Protein AF-A0A804IG14-F1 (afdb_monomer_lite)

Secondary structure (DSSP, 8-state):
-----TTS-THHHHHTTT-HHHHHHHHHHHHHHSPPPHHHHHHHHHHHTGGG-HHHHHHHHHHHHHHHHTT-PPPHHHHHHHHHHHTT-SSS--HHHHHHHHHHHHTTPPPPHHHHHHHHHHHHTS---TT-HHHHHHTT-

Foldseek 3Di:
DDDDDDPDDPLLVCLVVVNLVVSVVVLCVVCVVDPDALVSLLSNLLSLPVVPDPRSPVSNQVSVVVCVVVVNADDQVSLQVQLLSLLVRQPDPSPSNVVSVVRCVVVVHDHDPNSLVSNLVSVVVDPDDCPPPSNVVSVVD

pLDDT: mean 81.32, std 15.98, range [31.64, 96.38]

Organism: Musa acuminata subsp. malaccensis (NCBI:txid214687)

Structure (mmCIF, N/CA/C/O backbone):
data_AF-A0A804IG14-F1
#
_entry.id   AF-A0A804IG14-F1
#
loop_
_atom_site.group_PDB
_atom_site.id
_atom_site.type_symbol
_atom_site.label_atom_id
_atom_site.label_alt_id
_atom_site.label_comp_id
_atom_site.label_asym_id
_atom_site.label_entity_id
_atom_site.label_seq_id
_atom_site.pdbx_PDB_ins_code
_atom_site.Cartn_x
_atom_site.Cartn_y
_atom_site.Cartn_z
_atom_site.occupancy
_atom_site.B_iso_or_equiv
_atom_site.auth_seq_id
_atom_site.auth_comp_id
_atom_site.auth_asym_id
_atom_site.auth_atom_id
_atom_site.pdbx_PDB_model_num
ATOM 1 N N . MET A 1 1 ? 19.606 19.932 -11.837 1.00 31.64 1 MET A N 1
ATOM 2 C CA . MET A 1 1 ? 20.128 18.563 -12.031 1.00 31.64 1 MET A CA 1
ATOM 3 C C . MET A 1 1 ? 20.571 18.062 -10.661 1.00 31.64 1 MET A C 1
ATOM 5 O O . MET A 1 1 ? 21.675 18.363 -10.232 1.00 31.64 1 MET A O 1
ATOM 9 N N . GLY A 1 2 ? 19.639 17.492 -9.892 1.00 36.22 2 GLY A N 1
ATOM 10 C CA . GLY A 1 2 ? 19.890 17.049 -8.518 1.00 36.22 2 GLY A CA 1
ATOM 11 C C . GLY A 1 2 ? 20.603 15.703 -8.530 1.00 36.22 2 GLY A C 1
ATOM 12 O O . GLY A 1 2 ? 20.156 14.777 -9.196 1.00 36.22 2 GLY A O 1
ATOM 13 N N . ILE A 1 3 ? 21.744 15.629 -7.856 1.00 36.00 3 ILE A N 1
ATOM 14 C CA . ILE A 1 3 ? 22.611 14.453 -7.818 1.00 36.00 3 ILE A CA 1
ATOM 15 C C . ILE A 1 3 ? 21.996 13.442 -6.844 1.00 36.00 3 ILE A C 1
ATOM 17 O O . ILE A 1 3 ? 21.939 13.691 -5.641 1.00 36.00 3 ILE A O 1
ATOM 21 N N . CYS A 1 4 ? 21.532 12.310 -7.369 1.00 40.56 4 CYS A N 1
ATOM 22 C CA . CYS A 1 4 ? 21.096 11.162 -6.582 1.00 40.56 4 CYS A CA 1
ATOM 23 C C . CYS A 1 4 ? 22.315 10.445 -5.999 1.00 40.56 4 CYS A C 1
ATOM 25 O O . CYS A 1 4 ? 23.101 9.845 -6.731 1.00 40.56 4 CYS A O 1
ATOM 27 N N . PHE A 1 5 ? 22.503 10.557 -4.683 1.00 33.03 5 PHE A N 1
ATOM 28 C CA . PHE A 1 5 ? 23.612 9.921 -3.981 1.00 33.03 5 PHE A CA 1
ATOM 29 C C . PHE A 1 5 ? 23.415 8.405 -3.854 1.00 33.03 5 PHE A C 1
ATOM 31 O O . PHE A 1 5 ? 22.316 7.885 -3.680 1.00 33.03 5 PHE A O 1
ATOM 38 N N . SER A 1 6 ? 24.539 7.704 -3.953 1.00 38.41 6 SER A N 1
ATOM 39 C CA . SER A 1 6 ? 24.691 6.311 -4.363 1.00 38.41 6 SER A CA 1
ATOM 40 C C . SER A 1 6 ? 24.356 5.236 -3.318 1.00 38.41 6 SER A C 1
ATOM 42 O O . SER A 1 6 ? 24.977 4.178 -3.364 1.00 38.41 6 SER A O 1
ATOM 44 N N . ASN A 1 7 ? 23.440 5.465 -2.372 1.00 41.50 7 ASN A N 1
ATOM 45 C CA . ASN A 1 7 ? 23.142 4.476 -1.317 1.00 41.50 7 ASN A CA 1
ATOM 46 C C . ASN A 1 7 ? 21.649 4.243 -1.015 1.00 41.50 7 ASN A C 1
ATOM 48 O O . ASN A 1 7 ? 21.343 3.389 -0.187 1.00 41.50 7 ASN A O 1
ATOM 52 N N . ASP A 1 8 ? 20.724 4.924 -1.695 1.00 44.00 8 ASP A N 1
ATOM 53 C CA . ASP A 1 8 ? 19.298 4.582 -1.641 1.00 44.00 8 ASP A CA 1
ATOM 54 C C . ASP A 1 8 ? 18.939 3.602 -2.771 1.00 44.00 8 ASP A C 1
ATOM 56 O O . ASP A 1 8 ? 19.511 3.694 -3.864 1.00 44.00 8 ASP A O 1
ATOM 60 N N . PRO A 1 9 ? 18.003 2.652 -2.567 1.00 48.50 9 PRO A N 1
ATOM 61 C CA . PRO A 1 9 ? 17.520 1.819 -3.657 1.00 48.50 9 PRO A CA 1
ATOM 62 C C . PRO A 1 9 ? 16.968 2.739 -4.753 1.00 48.50 9 PRO A C 1
ATOM 64 O O . PRO A 1 9 ? 16.002 3.469 -4.532 1.00 48.50 9 PRO A O 1
ATOM 67 N N . TRP A 1 10 ? 17.634 2.696 -5.911 1.00 51.09 10 TRP A N 1
ATOM 68 C CA . TRP A 1 10 ? 17.516 3.511 -7.131 1.00 51.09 10 TRP A CA 1
ATOM 69 C C . TRP A 1 10 ? 16.124 4.082 -7.469 1.00 51.09 10 TRP A C 1
ATOM 71 O O . TRP A 1 10 ? 16.019 5.143 -8.077 1.00 51.09 10 TRP A O 1
ATOM 81 N N . ASN A 1 11 ? 15.055 3.414 -7.046 1.00 50.97 11 ASN A N 1
ATOM 82 C CA . ASN A 1 11 ? 13.665 3.770 -7.300 1.00 50.97 11 ASN A CA 1
ATOM 83 C C . ASN A 1 11 ? 13.217 5.087 -6.631 1.00 50.97 11 ASN A C 1
ATOM 85 O O . ASN A 1 11 ? 12.487 5.840 -7.267 1.00 50.97 11 ASN A O 1
ATOM 89 N N . ARG A 1 12 ? 13.668 5.443 -5.413 1.00 49.22 12 ARG A N 1
ATOM 90 C CA . ARG A 1 12 ? 13.206 6.690 -4.741 1.00 49.22 12 ARG A CA 1
ATOM 91 C C . ARG A 1 12 ? 13.529 7.965 -5.528 1.00 49.22 12 ARG A C 1
ATOM 93 O O . ARG A 1 12 ? 12.772 8.932 -5.470 1.00 49.22 12 ARG A O 1
ATOM 100 N N . CYS A 1 13 ? 14.620 7.950 -6.287 1.00 50.69 13 CYS A N 1
ATOM 101 C CA . CYS A 1 13 ? 15.049 9.081 -7.097 1.00 50.69 13 CYS A CA 1
ATOM 102 C C . CYS A 1 13 ? 14.177 9.322 -8.334 1.00 50.69 13 CYS A C 1
ATOM 104 O O . CYS A 1 13 ? 13.819 10.466 -8.588 1.00 50.69 13 CYS A O 1
ATOM 106 N N . TYR A 1 14 ? 13.775 8.277 -9.064 1.00 52.03 14 TYR A N 1
ATOM 107 C CA . TYR A 1 14 ? 12.942 8.446 -10.264 1.00 52.03 14 TYR A CA 1
ATOM 108 C C . TYR A 1 14 ? 11.549 8.977 -9.925 1.00 52.03 14 TYR A C 1
ATOM 110 O O . TYR A 1 14 ? 11.073 9.917 -10.556 1.00 52.03 14 TYR A O 1
ATOM 118 N N . PHE A 1 15 ? 10.942 8.458 -8.857 1.00 52.47 15 PHE A N 1
ATOM 119 C CA . PHE A 1 15 ? 9.634 8.927 -8.397 1.00 52.47 15 PHE A CA 1
ATOM 120 C C . PHE A 1 15 ? 9.661 10.348 -7.819 1.00 52.47 15 PHE A C 1
ATOM 122 O O . PHE A 1 15 ? 8.646 11.036 -7.842 1.00 52.47 15 PHE A O 1
ATOM 129 N N . SER A 1 16 ? 10.827 10.817 -7.362 1.00 53.38 16 SER A N 1
ATOM 130 C CA . SER A 1 16 ? 11.019 12.198 -6.899 1.00 53.38 16 SER A CA 1
ATOM 131 C C . SER A 1 16 ? 11.314 13.187 -8.038 1.00 53.38 16 SER A C 1
ATOM 133 O O . SER A 1 16 ? 11.343 14.391 -7.801 1.00 53.38 16 SER A O 1
ATOM 135 N N . CYS A 1 17 ? 11.546 12.704 -9.265 1.00 53.38 17 CYS A N 1
ATOM 136 C CA . CYS A 1 17 ? 11.893 13.519 -10.435 1.00 53.38 17 CYS A CA 1
ATOM 137 C C . CYS A 1 17 ? 10.733 13.708 -11.429 1.00 53.38 17 CYS A C 1
ATOM 139 O O . CYS A 1 17 ? 10.985 14.101 -12.563 1.00 53.38 17 CYS A O 1
ATOM 141 N N . GLU A 1 18 ? 9.492 13.422 -11.021 1.00 61.91 18 GLU A N 1
ATOM 142 C CA . GLU A 1 18 ? 8.257 13.529 -11.828 1.00 61.91 18 GLU A CA 1
ATOM 143 C C . GLU A 1 18 ? 8.205 12.663 -13.107 1.00 61.91 18 GLU A C 1
ATOM 145 O O . GLU A 1 18 ? 7.164 12.603 -13.758 1.00 61.91 18 GLU A O 1
ATOM 150 N N . ASP A 1 19 ? 9.259 11.911 -13.436 1.00 76.50 19 ASP A N 1
ATOM 151 C CA . ASP A 1 19 ? 9.281 10.971 -14.562 1.00 76.50 19 ASP A CA 1
ATOM 152 C C . ASP A 1 19 ? 8.994 9.536 -14.090 1.00 76.50 19 ASP A C 1
ATOM 154 O O . ASP A 1 19 ? 9.859 8.654 -14.028 1.00 76.50 19 ASP A O 1
ATOM 158 N N . ILE A 1 20 ? 7.734 9.329 -13.696 1.00 79.19 20 ILE A N 1
ATOM 159 C CA . ILE A 1 20 ? 7.205 8.041 -13.226 1.00 79.19 20 ILE A CA 1
ATOM 160 C C . ILE A 1 20 ? 7.371 6.957 -14.297 1.00 79.19 20 ILE A C 1
ATOM 162 O O . ILE A 1 20 ? 7.738 5.827 -13.971 1.00 79.19 20 ILE A O 1
ATOM 166 N N . ASP A 1 21 ? 7.124 7.283 -15.567 1.00 82.25 21 ASP A N 1
ATOM 167 C CA . ASP A 1 21 ? 7.151 6.303 -16.653 1.00 82.25 21 ASP A CA 1
ATOM 168 C C . ASP A 1 21 ? 8.586 5.821 -16.944 1.00 82.25 21 ASP A C 1
ATOM 170 O O . ASP A 1 21 ? 8.797 4.620 -17.146 1.00 82.25 21 ASP A O 1
ATOM 174 N N . ALA A 1 22 ? 9.598 6.698 -16.873 1.00 82.69 22 ALA A N 1
ATOM 175 C CA . ALA A 1 22 ? 10.998 6.269 -16.935 1.00 82.69 22 ALA A CA 1
ATOM 176 C C . ALA A 1 22 ? 11.374 5.354 -15.758 1.00 82.69 22 ALA A C 1
ATOM 178 O O . ALA A 1 22 ? 12.056 4.344 -15.954 1.00 82.69 22 ALA A O 1
ATOM 179 N N . GLY A 1 23 ? 10.895 5.665 -14.548 1.00 81.06 23 GLY A N 1
ATOM 180 C CA . GLY A 1 23 ? 11.091 4.825 -13.365 1.00 81.06 23 GLY A CA 1
ATOM 181 C C . GLY A 1 23 ? 10.491 3.423 -13.523 1.00 81.06 23 GLY A C 1
ATOM 182 O O . GLY A 1 23 ? 11.163 2.427 -13.244 1.00 81.06 23 GLY A O 1
ATOM 183 N N . VAL A 1 24 ? 9.257 3.330 -14.031 1.00 85.38 24 VAL A N 1
ATOM 184 C CA . VAL A 1 24 ? 8.586 2.050 -14.329 1.00 85.38 24 VAL A CA 1
ATOM 185 C C . VAL A 1 24 ? 9.364 1.252 -15.364 1.00 85.38 24 VAL A C 1
ATOM 187 O O . VAL A 1 24 ? 9.618 0.070 -15.149 1.00 85.38 24 VAL A O 1
ATOM 190 N N . LYS A 1 25 ? 9.794 1.891 -16.456 1.00 86.06 25 LYS A N 1
ATOM 191 C CA . LYS A 1 25 ? 10.557 1.219 -17.511 1.00 86.06 25 LYS A CA 1
ATOM 192 C C . LYS A 1 25 ? 11.837 0.578 -16.965 1.00 86.06 25 LYS A C 1
ATOM 194 O O . LYS A 1 25 ? 12.092 -0.594 -17.222 1.00 86.06 25 LYS A O 1
ATOM 199 N N . ILE A 1 26 ? 12.615 1.318 -16.175 1.00 83.06 26 ILE A N 1
ATOM 200 C CA . ILE A 1 26 ? 13.859 0.808 -15.575 1.00 83.06 26 ILE A CA 1
ATOM 201 C C . ILE A 1 26 ? 13.570 -0.348 -14.614 1.00 83.06 26 ILE A C 1
ATOM 203 O O . ILE A 1 26 ? 14.292 -1.347 -14.601 1.00 83.06 26 ILE A O 1
ATOM 207 N N . PHE A 1 27 ? 12.506 -0.232 -13.818 1.00 84.75 27 PHE A N 1
ATOM 208 C CA . PHE A 1 27 ? 12.069 -1.303 -12.934 1.00 84.75 27 PHE A CA 1
ATOM 209 C C . PHE A 1 27 ? 11.728 -2.575 -13.720 1.00 84.75 27 PHE A C 1
ATOM 211 O O . PHE A 1 27 ? 12.216 -3.652 -13.379 1.00 84.75 27 PHE A O 1
ATOM 218 N N . GLU A 1 28 ? 10.930 -2.456 -14.782 1.00 85.44 28 GLU A N 1
ATOM 219 C CA . GLU A 1 28 ? 10.529 -3.577 -15.633 1.00 85.44 28 GLU A CA 1
ATOM 220 C C . GLU A 1 28 ? 11.734 -4.237 -16.313 1.00 85.44 28 GLU A C 1
ATOM 222 O O . GLU A 1 28 ? 11.868 -5.463 -16.277 1.00 85.44 28 GLU A O 1
ATOM 227 N N . GLU A 1 29 ? 12.663 -3.442 -16.848 1.00 86.12 29 GLU A N 1
ATOM 228 C CA . GLU A 1 29 ? 13.923 -3.929 -17.417 1.00 86.12 29 GLU A CA 1
ATOM 229 C C . GLU A 1 29 ? 14.754 -4.689 -16.371 1.00 86.12 29 GLU A C 1
ATOM 231 O O . GLU A 1 29 ? 15.229 -5.798 -16.639 1.00 86.12 29 GLU A O 1
ATOM 236 N N . TYR A 1 30 ? 14.869 -4.163 -15.148 1.00 82.56 30 TYR A N 1
ATOM 237 C CA . TYR A 1 30 ? 15.605 -4.820 -14.069 1.00 82.56 30 TYR A CA 1
ATOM 238 C C . TYR A 1 30 ? 15.012 -6.192 -13.721 1.00 82.56 30 TYR A C 1
ATOM 240 O O . TYR A 1 30 ? 15.742 -7.186 -13.663 1.00 82.56 30 TYR A O 1
ATOM 248 N N . ILE A 1 31 ? 13.691 -6.274 -13.531 1.00 83.88 31 ILE A N 1
ATOM 249 C CA . ILE A 1 31 ? 13.021 -7.523 -13.132 1.00 83.88 31 ILE A CA 1
ATOM 250 C C . ILE A 1 31 ? 12.851 -8.516 -14.289 1.00 83.88 31 ILE A C 1
ATOM 252 O O . ILE A 1 31 ? 12.588 -9.692 -14.050 1.00 83.88 31 ILE A O 1
ATOM 256 N N . SER A 1 32 ? 13.007 -8.077 -15.542 1.00 84.44 32 SER A N 1
ATOM 257 C CA . SER A 1 32 ? 13.003 -8.976 -16.704 1.00 84.44 32 SER A CA 1
ATOM 258 C C . SER A 1 32 ? 14.222 -9.903 -16.723 1.00 84.44 32 SER A C 1
ATOM 260 O O . SER A 1 32 ? 14.151 -11.028 -17.211 1.00 84.44 32 SER A O 1
ATOM 262 N N . SER A 1 33 ? 15.335 -9.445 -16.142 1.00 81.06 33 SER A N 1
ATOM 263 C CA . SER A 1 33 ? 16.607 -10.171 -16.114 1.00 81.06 33 SER A CA 1
ATOM 264 C C . SER A 1 33 ? 16.888 -10.871 -14.781 1.00 81.06 33 SER A C 1
ATOM 266 O O . SER A 1 33 ? 17.850 -11.636 -14.682 1.00 81.06 33 SER A O 1
ATOM 268 N N . ARG A 1 34 ? 16.088 -10.602 -13.735 1.00 78.62 34 ARG A N 1
ATOM 269 C CA . ARG A 1 34 ? 16.327 -11.063 -12.356 1.00 78.62 34 ARG A CA 1
ATOM 270 C C . ARG A 1 34 ? 15.013 -11.317 -11.614 1.00 78.62 34 ARG A C 1
ATOM 272 O O . ARG A 1 34 ? 14.105 -10.499 -11.727 1.00 78.62 34 ARG A O 1
ATOM 279 N N . PRO A 1 35 ? 14.913 -12.370 -10.780 1.00 75.62 35 PRO A N 1
ATOM 280 C CA . PRO A 1 35 ? 13.742 -12.572 -9.933 1.00 75.62 35 PRO A CA 1
ATOM 281 C C . PRO A 1 35 ? 13.530 -11.365 -9.002 1.00 75.62 35 PRO A C 1
ATOM 283 O O . PRO A 1 35 ? 14.434 -11.039 -8.224 1.00 75.62 35 PRO A O 1
ATOM 286 N N . PRO A 1 36 ? 12.374 -10.683 -9.061 1.00 76.50 36 PRO A N 1
ATOM 287 C CA . PRO A 1 36 ? 12.103 -9.565 -8.171 1.00 76.50 36 PRO A CA 1
ATOM 288 C C . PRO A 1 36 ? 11.879 -10.047 -6.738 1.00 76.50 36 PRO A C 1
ATOM 290 O O . PRO A 1 36 ? 11.326 -11.120 -6.499 1.00 76.50 36 PRO A O 1
ATOM 293 N N . THR A 1 37 ? 12.268 -9.220 -5.769 1.00 82.31 37 THR A N 1
ATOM 294 C CA . THR A 1 37 ? 11.901 -9.415 -4.363 1.00 82.31 37 THR A CA 1
ATOM 295 C C . THR A 1 37 ? 10.629 -8.632 -4.040 1.00 82.31 37 THR A C 1
ATOM 297 O O . THR A 1 37 ? 10.339 -7.614 -4.674 1.00 82.31 37 THR A O 1
ATOM 300 N N . ALA A 1 38 ? 9.893 -9.048 -3.005 1.00 83.69 38 ALA A N 1
ATOM 301 C CA . ALA A 1 38 ? 8.746 -8.284 -2.499 1.00 83.69 38 ALA A CA 1
ATOM 302 C C . ALA A 1 38 ? 9.130 -6.832 -2.148 1.00 83.69 38 ALA A C 1
ATOM 304 O O . ALA A 1 38 ? 8.383 -5.899 -2.422 1.00 83.69 38 ALA A O 1
ATOM 305 N N . TYR A 1 39 ? 10.338 -6.632 -1.611 1.00 83.31 39 TYR A N 1
ATOM 306 C CA . TYR A 1 39 ? 10.862 -5.307 -1.276 1.00 83.31 39 TYR A CA 1
ATOM 307 C C . TYR A 1 39 ? 11.018 -4.397 -2.504 1.00 83.31 39 TYR A C 1
ATOM 309 O O . TYR A 1 39 ? 10.716 -3.205 -2.443 1.00 83.31 39 TYR A O 1
ATOM 317 N N . LEU A 1 40 ? 11.452 -4.957 -3.636 1.00 83.62 40 LEU A N 1
ATOM 318 C CA . LEU A 1 40 ? 11.610 -4.197 -4.871 1.00 83.62 40 LEU A CA 1
ATOM 319 C C . LEU A 1 40 ? 10.249 -3.693 -5.381 1.00 83.62 40 LEU A C 1
ATOM 321 O O . LEU A 1 40 ? 10.124 -2.513 -5.702 1.00 83.62 40 LEU A O 1
ATOM 325 N N . HIS A 1 41 ? 9.223 -4.553 -5.367 1.00 86.25 41 HIS A N 1
ATOM 326 C CA . HIS A 1 41 ? 7.841 -4.166 -5.674 1.00 86.25 41 HIS A CA 1
ATOM 327 C C . HIS A 1 41 ? 7.319 -3.085 -4.721 1.00 86.25 41 HIS A C 1
ATOM 329 O O . HIS A 1 41 ? 6.762 -2.092 -5.176 1.00 86.25 41 HIS A O 1
ATOM 335 N N . LEU A 1 42 ? 7.550 -3.229 -3.414 1.00 88.94 42 LEU A N 1
ATOM 336 C CA . LEU A 1 42 ? 7.170 -2.221 -2.420 1.00 88.94 42 LEU A CA 1
ATOM 337 C C . LEU A 1 42 ? 7.793 -0.858 -2.698 1.00 88.94 42 LEU A C 1
ATOM 339 O O . LEU A 1 42 ? 7.099 0.147 -2.625 1.00 88.94 42 LEU A O 1
ATOM 343 N N . THR A 1 43 ? 9.067 -0.822 -3.088 1.00 85.31 43 THR A N 1
ATOM 344 C CA . THR A 1 43 ? 9.740 0.452 -3.376 1.00 85.31 43 THR A CA 1
ATOM 345 C C . THR A 1 43 ? 9.111 1.160 -4.583 1.00 85.31 43 THR A C 1
ATOM 347 O O . THR A 1 43 ? 8.993 2.383 -4.581 1.00 85.31 43 THR A O 1
ATOM 350 N N . LEU A 1 44 ? 8.682 0.404 -5.604 1.00 88.25 44 LEU A N 1
ATOM 351 C CA . LEU A 1 44 ? 7.927 0.942 -6.741 1.00 88.25 44 LEU A CA 1
ATOM 352 C C . LEU A 1 44 ? 6.586 1.530 -6.281 1.00 88.25 44 LEU A C 1
ATOM 354 O O . LEU A 1 44 ? 6.247 2.645 -6.659 1.00 88.25 44 LEU A O 1
ATOM 358 N N . ILE A 1 45 ? 5.840 0.791 -5.456 1.00 91.81 45 ILE A N 1
ATOM 359 C CA . ILE A 1 45 ? 4.510 1.195 -4.981 1.00 91.81 45 ILE A CA 1
ATOM 360 C C . ILE A 1 45 ? 4.612 2.448 -4.100 1.00 91.81 45 ILE A C 1
ATOM 362 O O . ILE A 1 45 ? 3.889 3.412 -4.326 1.00 91.81 45 ILE A O 1
ATOM 366 N N . GLU A 1 46 ? 5.531 2.467 -3.132 1.00 89.62 46 GLU A N 1
ATOM 367 C CA . GLU A 1 46 ? 5.779 3.630 -2.270 1.00 89.62 46 GLU A CA 1
ATOM 368 C C . GLU A 1 46 ? 6.173 4.863 -3.084 1.00 89.62 46 GLU A C 1
ATOM 370 O O . GLU A 1 46 ? 5.642 5.948 -2.858 1.00 89.62 46 GLU A O 1
ATOM 375 N N . GLY A 1 47 ? 7.078 4.692 -4.051 1.00 86.38 47 GLY A N 1
ATOM 376 C CA . GLY A 1 47 ? 7.489 5.765 -4.946 1.00 86.38 47 GLY A CA 1
ATOM 377 C C . GLY A 1 47 ? 6.337 6.284 -5.806 1.00 86.38 47 GLY A C 1
ATOM 378 O O . GLY A 1 47 ? 6.144 7.490 -5.911 1.00 86.38 47 GLY A O 1
ATOM 379 N N . ALA A 1 48 ? 5.517 5.394 -6.360 1.00 89.62 48 ALA A N 1
ATOM 380 C CA . ALA A 1 48 ? 4.363 5.767 -7.171 1.00 89.62 48 ALA A CA 1
ATOM 381 C C . ALA A 1 48 ? 3.313 6.576 -6.384 1.00 89.62 48 ALA A C 1
ATOM 383 O O . ALA A 1 48 ? 2.627 7.413 -6.964 1.00 89.62 48 ALA A O 1
ATOM 384 N N . MET A 1 49 ? 3.212 6.380 -5.066 1.00 90.38 49 MET A N 1
ATOM 385 C CA . MET A 1 49 ? 2.310 7.159 -4.208 1.00 90.38 49 MET A CA 1
ATOM 386 C C . MET A 1 49 ? 2.851 8.552 -3.841 1.00 90.38 49 MET A C 1
ATOM 388 O O . MET A 1 49 ? 2.114 9.356 -3.267 1.00 90.38 49 MET A O 1
ATOM 392 N N . VAL A 1 50 ? 4.108 8.882 -4.169 1.00 86.75 50 VAL A N 1
ATOM 393 C CA . VAL A 1 50 ? 4.668 10.216 -3.904 1.00 86.75 50 VAL A CA 1
ATOM 394 C C . VAL A 1 50 ? 3.844 11.282 -4.628 1.00 86.75 50 VAL A C 1
ATOM 396 O O . VAL A 1 50 ? 3.537 11.178 -5.814 1.00 86.75 50 VAL A O 1
ATOM 399 N N . GLY A 1 51 ? 3.445 12.314 -3.883 1.00 86.19 51 GLY A N 1
ATOM 400 C CA . GLY A 1 51 ? 2.620 13.408 -4.399 1.00 86.19 51 GLY A CA 1
ATOM 401 C C . GLY A 1 51 ? 1.162 13.037 -4.695 1.00 86.19 51 GLY A C 1
ATOM 402 O O . GLY A 1 51 ? 0.404 13.919 -5.085 1.00 86.19 51 GLY A O 1
ATOM 403 N N . TYR A 1 52 ? 0.753 11.776 -4.493 1.00 89.50 52 TYR A N 1
ATOM 404 C CA . TYR A 1 52 ? -0.619 11.289 -4.694 1.00 89.50 52 TYR A CA 1
ATOM 405 C C . TYR A 1 52 ? -1.224 11.677 -6.055 1.00 89.50 52 TYR A C 1
ATOM 407 O O . TYR A 1 52 ? -2.400 12.032 -6.155 1.00 89.50 52 TYR A O 1
ATOM 415 N N . THR A 1 53 ? -0.419 11.641 -7.123 1.00 88.38 53 THR A N 1
ATOM 416 C CA . THR A 1 53 ? -0.914 11.942 -8.475 1.00 88.38 53 THR A CA 1
ATOM 417 C C . THR A 1 53 ? -1.871 10.837 -8.947 1.00 88.38 53 THR A C 1
ATOM 419 O O . THR A 1 53 ? -1.650 9.671 -8.612 1.00 88.38 53 THR A O 1
ATOM 422 N N . PRO A 1 54 ? -2.900 11.131 -9.769 1.00 89.56 54 PRO A N 1
ATOM 423 C CA . PRO A 1 54 ? -3.822 10.097 -10.252 1.00 89.56 54 PRO A CA 1
ATOM 424 C C . PRO A 1 54 ? -3.109 8.933 -10.953 1.00 89.56 54 PRO A C 1
ATOM 426 O O . PRO A 1 54 ? -3.410 7.766 -10.705 1.00 89.56 54 PRO A O 1
ATOM 429 N N . ARG A 1 55 ? -2.106 9.252 -11.782 1.00 89.00 55 ARG A N 1
ATOM 430 C CA . ARG A 1 55 ? -1.276 8.265 -12.482 1.00 89.00 55 ARG A CA 1
ATOM 431 C C . ARG A 1 55 ? -0.441 7.426 -11.512 1.00 89.00 55 ARG A C 1
ATOM 433 O O . ARG A 1 55 ? -0.383 6.208 -11.665 1.00 89.00 55 ARG A O 1
ATOM 440 N N . GLY A 1 56 ? 0.184 8.062 -10.524 1.00 90.00 56 GLY A N 1
ATOM 441 C CA . GLY A 1 56 ? 0.988 7.387 -9.509 1.00 90.00 56 GLY A CA 1
ATOM 442 C C . GLY A 1 56 ? 0.161 6.452 -8.624 1.00 90.00 56 GLY A C 1
ATOM 443 O O . GLY A 1 56 ? 0.524 5.294 -8.434 1.00 90.00 56 GLY A O 1
ATOM 444 N N . MET A 1 57 ? -1.012 6.898 -8.173 1.00 91.94 57 MET A N 1
ATOM 445 C CA . MET A 1 57 ? -1.927 6.073 -7.376 1.00 91.94 57 MET A CA 1
ATOM 446 C C . MET A 1 57 ? -2.462 4.871 -8.162 1.00 91.94 57 MET A C 1
ATOM 448 O O . MET A 1 57 ? -2.532 3.767 -7.618 1.00 91.94 57 MET A O 1
ATOM 452 N N . GLN A 1 58 ? -2.771 5.048 -9.452 1.00 92.19 58 GLN A N 1
ATOM 453 C CA . GLN A 1 58 ? -3.141 3.938 -10.332 1.00 92.19 58 GLN A CA 1
ATOM 454 C C . GLN A 1 58 ? -1.998 2.919 -10.449 1.00 92.19 58 GLN A C 1
ATOM 456 O O . GLN A 1 58 ? -2.210 1.723 -10.255 1.00 92.19 58 GLN A O 1
ATOM 461 N N . LEU A 1 59 ? -0.775 3.388 -10.711 1.00 92.19 59 LEU A N 1
ATOM 462 C CA . LEU A 1 59 ? 0.403 2.528 -10.804 1.00 92.19 59 LEU A CA 1
ATOM 463 C C . LEU A 1 59 ? 0.671 1.774 -9.492 1.00 92.19 59 LEU A C 1
ATOM 465 O O . LEU A 1 59 ? 1.005 0.588 -9.526 1.00 92.19 59 LEU A O 1
ATOM 469 N N . ALA A 1 60 ? 0.519 2.442 -8.347 1.00 93.25 60 ALA A N 1
ATOM 470 C CA . ALA A 1 60 ? 0.654 1.835 -7.028 1.00 93.25 60 ALA A CA 1
ATOM 471 C C . ALA A 1 60 ? -0.348 0.685 -6.839 1.00 93.25 60 ALA A C 1
ATOM 473 O O . ALA A 1 60 ? 0.052 -0.415 -6.452 1.00 93.25 60 ALA A O 1
ATOM 474 N N . GLN A 1 61 ? -1.622 0.914 -7.175 1.00 95.00 61 GLN A N 1
ATOM 475 C CA . GLN A 1 61 ? -2.675 -0.102 -7.104 1.00 95.00 61 GLN A CA 1
ATOM 476 C C . GLN A 1 61 ? -2.370 -1.300 -8.016 1.00 95.00 61 GLN A C 1
ATOM 478 O O . GLN A 1 61 ? -2.310 -2.435 -7.544 1.00 95.00 61 GLN A O 1
ATOM 483 N N . GLU A 1 62 ? -2.103 -1.058 -9.302 1.00 94.25 62 GLU A N 1
ATOM 484 C CA . GLU A 1 62 ? -1.808 -2.118 -10.276 1.00 94.25 62 GLU A CA 1
ATOM 485 C C . GLU A 1 62 ? -0.573 -2.939 -9.876 1.00 94.25 62 GLU A C 1
ATOM 487 O O . GLU A 1 62 ? -0.528 -4.160 -10.037 1.00 94.25 62 GLU A O 1
ATOM 492 N N . SER A 1 63 ? 0.453 -2.277 -9.340 1.00 92.19 63 SER A N 1
ATOM 493 C CA . SER A 1 63 ? 1.685 -2.934 -8.901 1.00 92.19 63 SER A CA 1
ATOM 494 C C . SER A 1 63 ? 1.463 -3.798 -7.661 1.00 92.19 63 SER A C 1
ATOM 496 O O . SER A 1 63 ? 2.031 -4.888 -7.568 1.00 92.19 63 SER A O 1
ATOM 498 N N . LEU A 1 64 ? 0.611 -3.350 -6.737 1.00 94.31 64 LEU A N 1
ATOM 499 C CA . LEU A 1 64 ? 0.234 -4.099 -5.543 1.00 94.31 64 LEU A CA 1
ATOM 500 C C . LEU A 1 64 ? -0.611 -5.338 -5.891 1.00 94.31 64 LEU A C 1
ATOM 502 O O . LEU A 1 64 ? -0.369 -6.421 -5.354 1.00 94.31 64 LEU A O 1
ATOM 506 N N . GLU A 1 65 ? -1.535 -5.223 -6.846 1.00 94.00 65 GLU A N 1
ATOM 507 C CA . GLU A 1 65 ? -2.293 -6.357 -7.391 1.00 94.00 65 GLU A CA 1
ATOM 508 C C . GLU A 1 65 ? -1.381 -7.376 -8.083 1.00 94.00 65 GLU A C 1
ATOM 510 O O . GLU A 1 65 ? -1.451 -8.571 -7.787 1.00 94.00 65 GLU A O 1
ATOM 515 N N . LYS A 1 66 ? -0.465 -6.913 -8.947 1.00 91.12 66 LYS A N 1
ATOM 516 C CA . LYS A 1 66 ? 0.532 -7.769 -9.616 1.00 91.12 66 LYS A CA 1
ATOM 517 C C . LYS A 1 66 ? 1.432 -8.487 -8.610 1.00 91.12 66 LYS A C 1
ATOM 519 O O . LYS A 1 66 ? 1.745 -9.662 -8.805 1.00 91.12 66 LYS A O 1
ATOM 524 N N . MET A 1 67 ? 1.858 -7.799 -7.550 1.00 90.25 67 MET A N 1
ATOM 525 C CA . MET A 1 67 ? 2.671 -8.377 -6.480 1.00 90.25 67 MET A CA 1
ATOM 526 C C . MET A 1 67 ? 1.913 -9.510 -5.770 1.00 90.25 67 MET A C 1
ATOM 528 O O . MET A 1 67 ? 2.439 -10.619 -5.660 1.00 90.25 67 MET A O 1
ATOM 532 N N . ASN A 1 68 ? 0.660 -9.265 -5.372 1.00 91.19 68 ASN A N 1
ATOM 533 C CA . ASN A 1 68 ? -0.183 -10.264 -4.714 1.00 91.19 68 ASN A CA 1
ATOM 534 C C . ASN A 1 68 ? -0.479 -11.470 -5.625 1.00 91.19 68 ASN A C 1
ATOM 536 O O . ASN A 1 68 ? -0.337 -12.616 -5.206 1.00 91.19 68 ASN A O 1
ATOM 540 N N . ALA A 1 69 ? -0.803 -11.231 -6.901 1.00 91.12 69 ALA A N 1
ATOM 541 C CA . ALA A 1 69 ? -1.059 -12.287 -7.886 1.00 91.12 69 ALA A CA 1
ATOM 542 C C . ALA A 1 69 ? 0.158 -13.201 -8.126 1.00 91.12 69 ALA A C 1
ATOM 544 O O . ALA A 1 69 ? 0.003 -14.365 -8.490 1.00 91.12 69 ALA A O 1
ATOM 545 N N . ARG A 1 70 ? 1.374 -12.691 -7.897 1.00 88.00 70 ARG A N 1
ATOM 546 C CA . ARG A 1 70 ? 2.630 -13.455 -7.970 1.00 88.00 70 ARG A CA 1
ATOM 547 C C . ARG A 1 70 ? 2.989 -14.175 -6.663 1.00 88.00 70 ARG A C 1
ATOM 549 O O . ARG A 1 70 ? 4.039 -14.807 -6.600 1.00 88.00 70 ARG A O 1
ATOM 556 N N . GLY A 1 71 ? 2.144 -14.095 -5.633 1.00 88.12 71 GLY A N 1
ATOM 557 C CA . GLY A 1 71 ? 2.360 -14.751 -4.340 1.00 88.12 71 GLY A CA 1
ATOM 558 C C . GLY A 1 71 ? 3.356 -14.032 -3.427 1.00 88.12 71 GLY A C 1
ATOM 559 O O . GLY A 1 71 ? 3.878 -14.637 -2.492 1.00 88.12 71 GLY A O 1
ATOM 560 N N . PHE A 1 72 ? 3.646 -12.753 -3.683 1.00 86.94 72 PHE A N 1
ATOM 561 C CA . PHE A 1 72 ? 4.438 -11.938 -2.766 1.00 86.94 72 PHE A CA 1
ATOM 562 C C . PHE A 1 72 ? 3.523 -11.308 -1.713 1.00 86.94 72 PHE A C 1
ATOM 564 O O . PHE A 1 72 ? 2.706 -10.441 -2.022 1.00 86.94 72 PHE A O 1
ATOM 571 N N . PHE A 1 73 ? 3.687 -11.726 -0.459 1.00 86.88 73 PHE A N 1
ATOM 572 C CA . PHE A 1 73 ? 2.849 -11.279 0.652 1.00 86.88 73 PHE A CA 1
ATOM 573 C C . PHE A 1 73 ? 3.512 -10.175 1.478 1.00 86.88 73 PHE A C 1
ATOM 575 O O . PHE A 1 73 ? 4.734 -10.142 1.651 1.00 86.88 73 PHE A O 1
ATOM 582 N N . LEU A 1 74 ? 2.684 -9.287 2.029 1.00 90.62 74 LEU A N 1
ATOM 583 C CA . LEU A 1 74 ? 3.117 -8.251 2.961 1.00 90.62 74 LEU A CA 1
ATOM 584 C C . LEU A 1 74 ? 3.409 -8.877 4.327 1.00 90.62 74 LEU A C 1
ATOM 586 O O . LEU A 1 74 ? 2.569 -9.576 4.887 1.00 90.62 74 LEU A O 1
ATOM 590 N N . ASN A 1 75 ? 4.581 -8.594 4.893 1.00 90.94 75 ASN A N 1
ATOM 591 C CA . ASN A 1 75 ? 4.823 -8.836 6.316 1.00 90.94 75 ASN A CA 1
ATOM 592 C C . ASN A 1 75 ? 4.271 -7.661 7.159 1.00 90.94 75 ASN A C 1
ATOM 594 O O . ASN A 1 75 ? 3.948 -6.612 6.594 1.00 90.94 75 ASN A O 1
ATOM 598 N N . PRO A 1 76 ? 4.186 -7.781 8.499 1.00 92.44 76 PRO A N 1
ATOM 599 C CA . PRO A 1 76 ? 3.601 -6.734 9.340 1.00 92.44 76 PRO A CA 1
ATOM 600 C C . PRO A 1 76 ? 4.233 -5.349 9.170 1.00 92.44 76 PRO A C 1
ATOM 602 O O . PRO A 1 76 ? 3.510 -4.356 9.123 1.00 92.44 76 PRO A O 1
ATOM 605 N N . LYS A 1 77 ? 5.562 -5.267 9.025 1.00 93.19 77 LYS A N 1
ATOM 606 C CA . LYS A 1 77 ? 6.257 -3.991 8.812 1.00 93.19 77 LYS A CA 1
ATOM 607 C C . LYS A 1 77 ? 5.899 -3.396 7.450 1.00 93.19 77 LYS A C 1
ATOM 609 O O . LYS A 1 77 ? 5.432 -2.269 7.384 1.00 93.19 77 LYS A O 1
ATOM 614 N N . MET A 1 78 ? 6.079 -4.176 6.384 1.00 93.62 78 MET A N 1
ATOM 615 C CA . MET A 1 78 ? 5.798 -3.758 5.007 1.00 93.62 78 MET A CA 1
ATOM 616 C C . MET A 1 78 ? 4.350 -3.299 4.846 1.00 93.62 78 MET A C 1
ATOM 618 O O . MET A 1 78 ? 4.090 -2.256 4.264 1.00 93.62 78 MET A O 1
ATOM 622 N N . GLY A 1 79 ? 3.411 -4.063 5.403 1.00 94.62 79 GLY A N 1
ATOM 623 C CA . GLY A 1 79 ? 1.999 -3.716 5.399 1.00 94.62 79 GLY A CA 1
ATOM 624 C C . GLY A 1 79 ? 1.691 -2.425 6.143 1.00 94.62 79 GLY A C 1
ATOM 625 O O . GLY A 1 79 ? 0.933 -1.603 5.643 1.00 94.62 79 GLY A O 1
ATOM 626 N N . SER A 1 80 ? 2.291 -2.236 7.319 1.00 95.94 80 SER A N 1
ATOM 627 C CA . SER A 1 80 ? 2.078 -1.033 8.130 1.00 95.94 80 SER A CA 1
ATOM 628 C C . SER A 1 80 ? 2.630 0.216 7.451 1.00 95.94 80 SER A C 1
ATOM 630 O O . SER A 1 80 ? 1.928 1.220 7.375 1.00 95.94 80 SER A O 1
ATOM 632 N N . ASP A 1 81 ? 3.855 0.146 6.926 1.00 94.75 81 ASP A N 1
ATOM 633 C CA . ASP A 1 81 ? 4.494 1.262 6.222 1.00 94.75 81 ASP A CA 1
ATOM 634 C C . ASP A 1 81 ? 3.683 1.645 4.975 1.00 94.75 81 ASP A C 1
ATOM 636 O O . ASP A 1 81 ? 3.382 2.821 4.756 1.00 94.75 81 ASP A O 1
ATOM 640 N N . LEU A 1 82 ? 3.243 0.643 4.207 1.00 94.81 82 LEU A N 1
ATOM 641 C CA . LEU A 1 82 ? 2.469 0.861 2.992 1.00 94.81 82 LEU A CA 1
ATOM 642 C C . LEU A 1 82 ? 1.067 1.410 3.278 1.00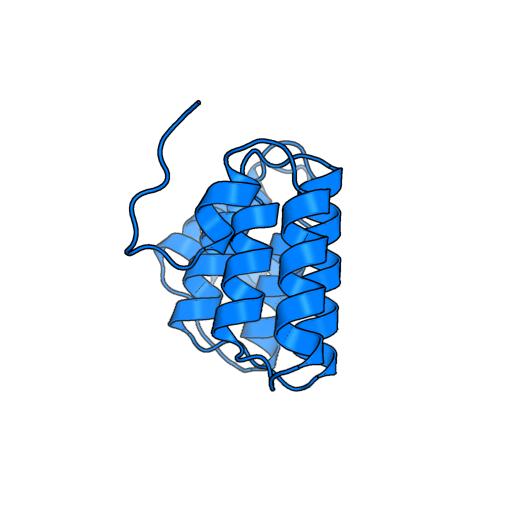 94.81 82 LEU A C 1
ATOM 644 O O . LEU A 1 82 ? 0.606 2.310 2.577 1.00 94.81 82 LEU A O 1
ATOM 648 N N . LEU A 1 83 ? 0.399 0.903 4.319 1.00 96.38 83 LEU A N 1
ATOM 649 C CA . LEU A 1 83 ? -0.908 1.398 4.750 1.00 96.38 83 LEU A CA 1
ATOM 650 C C . LEU A 1 83 ? -0.811 2.853 5.213 1.00 96.38 83 LEU A C 1
ATOM 652 O O . LEU A 1 83 ? -1.656 3.665 4.847 1.00 96.38 83 LEU A O 1
ATOM 656 N N . LEU A 1 84 ? 0.226 3.186 5.986 1.00 95.50 84 LEU A N 1
ATOM 657 C CA . LEU A 1 84 ? 0.473 4.548 6.447 1.00 95.50 84 LEU A CA 1
ATOM 658 C C . LEU A 1 84 ? 0.705 5.503 5.270 1.00 95.50 84 LEU A C 1
ATOM 660 O O . LEU A 1 84 ? 0.126 6.588 5.250 1.00 95.50 84 LEU A O 1
ATOM 664 N N . ALA A 1 85 ? 1.508 5.095 4.284 1.00 94.06 85 ALA A N 1
ATOM 665 C CA . ALA A 1 85 ? 1.744 5.883 3.079 1.00 94.06 85 ALA A CA 1
ATOM 666 C C . ALA A 1 85 ? 0.453 6.073 2.264 1.00 94.06 85 ALA A C 1
ATOM 668 O O . ALA A 1 85 ? 0.084 7.199 1.950 1.00 94.06 85 ALA A O 1
ATOM 669 N N . ALA A 1 86 ? -0.287 4.998 1.984 1.00 94.50 86 ALA A N 1
ATOM 670 C CA . ALA A 1 86 ? -1.524 5.070 1.208 1.00 94.50 86 ALA A CA 1
ATOM 671 C C . ALA A 1 86 ? -2.618 5.898 1.909 1.00 94.50 86 ALA A C 1
ATOM 673 O O . ALA A 1 86 ? -3.360 6.632 1.256 1.00 94.50 86 ALA A O 1
ATOM 674 N N . ALA A 1 87 ? -2.699 5.834 3.242 1.00 93.56 87 ALA A N 1
ATOM 675 C CA . ALA A 1 87 ? -3.631 6.638 4.030 1.00 93.56 87 ALA A CA 1
ATOM 676 C C . ALA A 1 87 ? -3.330 8.149 3.968 1.00 93.56 87 ALA A C 1
ATOM 678 O O . ALA A 1 87 ? -4.186 8.962 4.311 1.00 93.56 87 ALA A O 1
ATOM 679 N N 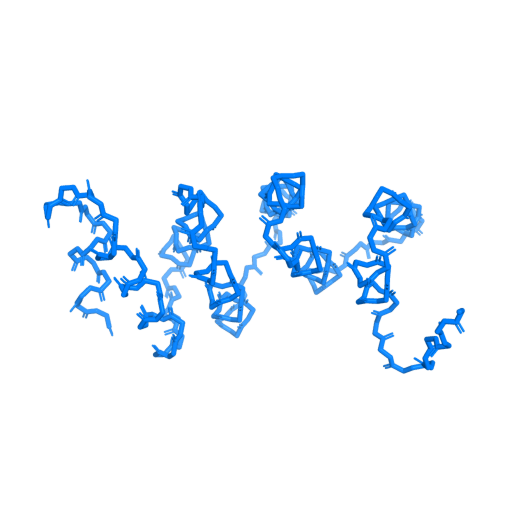. GLY A 1 88 ? -2.156 8.573 3.503 1.00 90.69 88 GLY A N 1
ATOM 680 C CA . GLY A 1 88 ? -1.880 9.994 3.306 1.00 90.69 88 GLY A CA 1
ATOM 681 C C . GLY A 1 88 ? -2.603 10.621 2.103 1.00 90.69 88 GLY A C 1
ATOM 682 O O . GLY A 1 88 ? -2.634 11.847 2.003 1.00 90.69 88 GLY A O 1
ATOM 683 N N . GLU A 1 89 ? -3.226 9.830 1.220 1.00 89.12 89 GLU A N 1
ATOM 684 C CA . GLU A 1 89 ? -3.978 10.340 0.067 1.00 89.12 89 GLU A CA 1
ATOM 685 C C . GLU A 1 89 ? -5.190 11.173 0.527 1.00 89.12 89 GLU A C 1
ATOM 687 O O . GLU A 1 89 ? -6.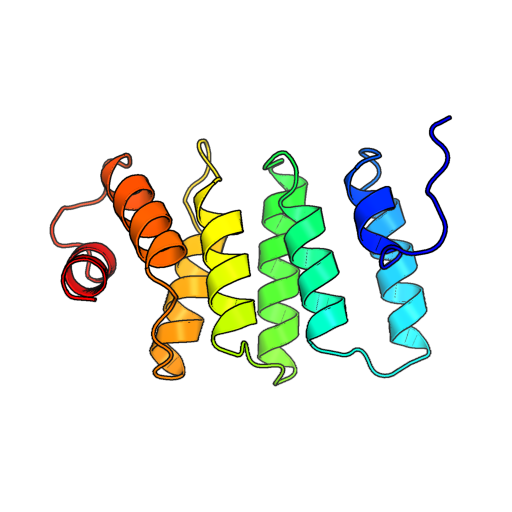139 10.653 1.109 1.00 89.12 89 GLU A O 1
ATOM 692 N N . LYS A 1 90 ? -5.212 12.482 0.257 1.00 82.88 90 LYS A N 1
ATOM 693 C CA . LYS A 1 90 ? -6.319 13.350 0.709 1.00 82.88 90 LYS A CA 1
ATOM 694 C C . LYS A 1 90 ? -7.453 13.521 -0.300 1.00 82.88 90 LYS A C 1
ATOM 696 O O . LYS A 1 90 ? -8.591 13.701 0.113 1.00 82.88 90 LYS A O 1
ATOM 701 N N . MET A 1 91 ? -7.165 13.454 -1.600 1.00 76.06 91 MET A N 1
ATOM 702 C CA . MET A 1 91 ? -8.146 13.784 -2.650 1.00 76.06 91 MET A CA 1
ATOM 703 C C . MET A 1 91 ? -8.757 12.569 -3.361 1.00 76.06 91 MET A C 1
ATOM 705 O O . MET A 1 91 ? -9.646 12.739 -4.190 1.00 76.06 91 MET A O 1
ATOM 709 N N . GLY A 1 92 ? -8.292 11.354 -3.063 1.00 74.31 92 GLY A N 1
ATOM 710 C CA . GLY A 1 92 ? -8.766 10.131 -3.710 1.00 74.31 92 GLY A CA 1
ATOM 711 C C . GLY A 1 92 ? -9.676 9.260 -2.844 1.00 74.31 92 GLY A C 1
ATOM 712 O O . GLY A 1 92 ? -9.916 9.514 -1.656 1.00 74.31 92 GLY A O 1
ATOM 713 N N . GLY A 1 93 ? -10.184 8.197 -3.471 1.00 78.50 93 GLY A N 1
ATOM 714 C CA . GLY A 1 93 ? -11.160 7.265 -2.902 1.00 78.50 93 GLY A CA 1
ATOM 715 C C . GLY A 1 93 ? -10.587 6.228 -1.934 1.00 78.50 93 GLY A C 1
ATOM 716 O O . GLY A 1 93 ? -11.313 5.312 -1.550 1.00 78.50 93 GLY A O 1
ATOM 717 N N . TYR A 1 94 ? -9.308 6.328 -1.546 1.00 87.44 94 TYR A N 1
ATOM 718 C CA . TYR A 1 94 ? -8.652 5.346 -0.676 1.00 87.44 94 TYR A CA 1
ATOM 719 C C . TYR A 1 94 ? -8.611 3.928 -1.242 1.00 87.44 94 TYR A C 1
ATOM 721 O O . TYR A 1 94 ? -8.458 2.971 -0.488 1.00 87.44 94 TYR A O 1
ATOM 729 N N . THR A 1 95 ? -8.706 3.758 -2.560 1.00 90.00 95 THR A N 1
ATOM 730 C CA . THR A 1 95 ? -8.674 2.435 -3.199 1.00 90.00 95 THR A CA 1
ATOM 731 C C . THR A 1 95 ? -7.438 1.646 -2.769 1.00 90.00 95 THR A C 1
ATOM 733 O O . THR A 1 95 ? -7.575 0.536 -2.259 1.00 90.00 95 THR A O 1
ATOM 736 N N . THR A 1 96 ? -6.255 2.263 -2.845 1.00 93.50 96 THR A N 1
ATOM 737 C CA . THR A 1 96 ? -4.990 1.629 -2.454 1.00 93.50 96 THR A CA 1
ATOM 738 C C . THR A 1 96 ? -4.923 1.349 -0.955 1.00 93.50 96 THR A C 1
ATOM 740 O O . THR A 1 96 ? -4.582 0.238 -0.559 1.00 93.50 96 THR A O 1
ATOM 743 N N . ALA A 1 97 ? -5.305 2.305 -0.100 1.00 94.50 97 ALA A N 1
ATOM 744 C CA . ALA A 1 97 ? -5.287 2.116 1.354 1.00 94.50 97 ALA A CA 1
ATOM 745 C C . ALA A 1 97 ? -6.254 1.006 1.805 1.00 94.50 97 ALA A C 1
ATOM 747 O O . ALA A 1 97 ? -5.894 0.148 2.609 1.00 94.50 97 ALA A O 1
ATOM 748 N N . ASN A 1 98 ? -7.459 0.983 1.230 1.00 93.69 98 ASN A N 1
ATOM 749 C CA . ASN A 1 98 ? -8.456 -0.059 1.453 1.00 93.69 98 ASN A CA 1
ATOM 750 C C . ASN A 1 98 ? -7.936 -1.431 1.014 1.00 93.69 98 ASN A C 1
ATOM 752 O O . ASN A 1 98 ? -8.092 -2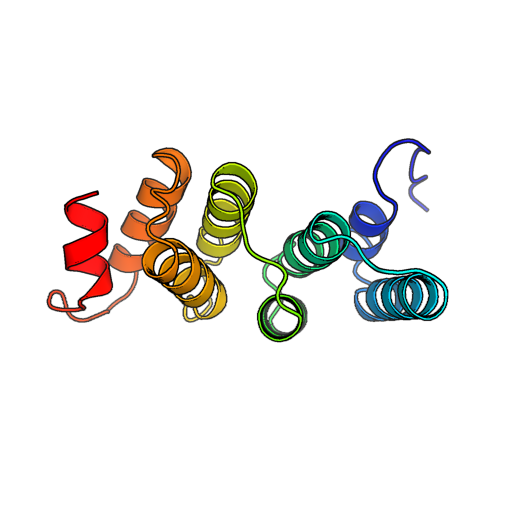.403 1.746 1.00 93.69 98 ASN A O 1
ATOM 756 N N . TYR A 1 99 ? -7.292 -1.508 -0.151 1.00 94.75 99 TYR A N 1
ATOM 757 C CA . TYR A 1 99 ? -6.743 -2.762 -0.654 1.00 94.75 99 TYR A CA 1
ATOM 758 C C . TYR A 1 99 ? -5.601 -3.282 0.232 1.00 94.75 99 TYR A C 1
ATOM 760 O O . TYR A 1 99 ? -5.585 -4.461 0.581 1.00 94.75 99 TYR A O 1
ATOM 768 N N . VAL A 1 100 ? -4.685 -2.410 0.676 1.00 95.62 100 VAL A N 1
ATOM 769 C CA . VAL A 1 100 ? -3.632 -2.782 1.640 1.00 95.62 100 VAL A CA 1
ATOM 770 C C . VAL A 1 100 ? -4.243 -3.292 2.944 1.00 95.62 100 VAL A C 1
ATOM 772 O O . VAL A 1 100 ? -3.819 -4.333 3.446 1.00 95.62 100 VAL A O 1
ATOM 775 N N . TRP A 1 101 ? -5.247 -2.595 3.484 1.00 94.94 101 TRP A N 1
ATOM 776 C CA . TRP A 1 101 ? -5.956 -3.034 4.684 1.00 94.94 101 TRP A CA 1
ATOM 777 C C . TRP A 1 101 ? -6.544 -4.438 4.504 1.00 94.94 101 TRP A C 1
ATOM 779 O O . TRP A 1 101 ? -6.273 -5.323 5.317 1.00 94.94 101 TRP A O 1
ATOM 789 N N . ASP A 1 102 ? -7.286 -4.667 3.419 1.00 93.75 102 ASP A N 1
ATOM 790 C CA . ASP A 1 102 ? -7.935 -5.949 3.138 1.00 93.75 102 ASP A CA 1
ATOM 791 C C . ASP A 1 102 ? -6.908 -7.089 2.981 1.00 93.75 102 ASP A C 1
ATOM 793 O O . ASP A 1 102 ? -7.118 -8.185 3.509 1.00 93.75 102 ASP A O 1
ATOM 797 N N . LEU A 1 103 ? -5.754 -6.828 2.348 1.00 93.81 103 LEU A N 1
ATOM 798 C CA . LEU A 1 103 ? -4.649 -7.789 2.278 1.00 93.81 103 LEU A CA 1
ATOM 799 C C . LEU A 1 103 ? -4.148 -8.170 3.676 1.00 93.81 103 LEU A C 1
ATOM 801 O O . LEU A 1 103 ? -4.030 -9.358 3.980 1.00 93.81 103 LEU A O 1
ATOM 805 N N . LEU A 1 104 ? -3.896 -7.196 4.553 1.00 94.62 104 LEU A N 1
ATOM 806 C CA . LEU A 1 104 ? -3.408 -7.472 5.908 1.00 94.62 104 LEU A CA 1
ATOM 807 C C . LEU A 1 104 ? -4.423 -8.279 6.718 1.00 94.62 104 LEU A C 1
ATOM 809 O O . LEU A 1 104 ? -4.049 -9.260 7.365 1.00 94.62 104 LEU A O 1
ATOM 813 N N . GLN A 1 105 ? -5.710 -7.942 6.610 1.00 93.56 105 GLN A N 1
ATOM 814 C CA . GLN A 1 105 ? -6.779 -8.691 7.270 1.00 93.56 105 GLN A CA 1
ATOM 815 C C . GLN A 1 105 ? -6.884 -10.131 6.754 1.00 93.56 105 GLN A C 1
ATOM 817 O O . GLN A 1 105 ? -6.998 -11.060 7.556 1.00 93.56 105 GLN A O 1
ATOM 822 N N . SER A 1 106 ? -6.774 -10.348 5.438 1.00 92.69 106 SER A N 1
ATOM 823 C CA . SER A 1 106 ? -6.831 -11.693 4.844 1.00 92.69 106 SER A CA 1
ATOM 824 C C . SER A 1 106 ? -5.723 -12.624 5.359 1.00 92.69 106 SER A C 1
ATOM 826 O O . SER A 1 106 ? -5.933 -13.829 5.505 1.00 92.69 106 SER A O 1
ATOM 828 N N . HIS A 1 107 ? -4.573 -12.052 5.730 1.00 90.69 107 HIS A N 1
ATOM 829 C CA . HIS A 1 107 ? -3.433 -12.764 6.306 1.00 90.69 107 HIS A CA 1
ATOM 830 C C . HIS A 1 107 ? -3.375 -12.710 7.840 1.00 90.69 107 HIS A C 1
ATOM 832 O O . HIS A 1 107 ? -2.405 -13.190 8.426 1.00 90.69 107 HIS A O 1
ATOM 838 N N . LYS A 1 108 ? -4.411 -12.171 8.503 1.00 92.94 108 LYS A N 1
ATOM 839 C CA . LYS A 1 108 ? -4.489 -12.010 9.967 1.00 92.94 108 LYS A CA 1
ATOM 840 C C . LYS A 1 108 ? -3.311 -11.213 10.542 1.00 92.94 108 LYS A C 1
ATOM 842 O O . LYS A 1 108 ? -2.807 -11.516 11.623 1.00 92.94 108 LYS A O 1
ATOM 847 N N . ILE A 1 109 ? -2.859 -10.206 9.801 1.00 93.69 109 ILE A N 1
ATOM 848 C CA . ILE A 1 109 ? -1.780 -9.309 10.199 1.00 93.69 109 ILE A CA 1
ATOM 849 C C . ILE A 1 109 ? -2.386 -8.063 10.836 1.00 93.69 109 ILE A C 1
ATOM 851 O O . ILE A 1 109 ? -3.127 -7.325 10.190 1.00 93.69 109 ILE A O 1
ATOM 855 N N . THR A 1 110 ? -2.015 -7.799 12.086 1.00 92.94 110 THR A N 1
ATOM 856 C CA . THR A 1 110 ? -2.344 -6.544 12.767 1.00 92.94 110 THR A CA 1
ATOM 857 C C . THR A 1 110 ? -1.328 -5.467 12.372 1.00 92.94 110 THR A C 1
ATOM 859 O O . THR A 1 110 ? -0.140 -5.631 12.678 1.00 92.94 110 THR A O 1
ATOM 862 N N . PRO A 1 111 ? -1.743 -4.375 11.698 1.00 93.81 111 PRO A N 1
ATOM 863 C CA . PRO A 1 111 ? -0.842 -3.276 11.375 1.00 93.81 111 PRO A CA 1
ATOM 864 C C . PRO A 1 111 ? -0.424 -2.519 12.640 1.00 93.81 111 PRO A C 1
ATOM 866 O O . PRO A 1 111 ? -1.096 -2.560 13.670 1.00 93.81 111 PRO A O 1
ATOM 869 N N . TRP A 1 112 ? 0.681 -1.786 12.568 1.00 93.81 112 TRP A N 1
ATOM 870 C CA . TRP A 1 112 ? 1.125 -0.944 13.672 1.00 93.81 112 TRP A CA 1
ATOM 871 C C . TRP A 1 112 ? 0.179 0.233 13.899 1.00 93.81 112 TRP A C 1
ATOM 873 O O . TRP A 1 112 ? -0.357 0.815 12.954 1.00 93.81 112 TRP A O 1
ATOM 883 N N . LEU A 1 113 ? 0.043 0.631 15.166 1.00 93.44 113 LEU A N 1
ATOM 884 C CA . LEU A 1 113 ? -0.902 1.658 15.607 1.00 93.44 113 LEU A CA 1
ATOM 885 C C . LEU A 1 113 ? -0.865 2.964 14.783 1.00 93.44 113 LEU A C 1
ATOM 887 O O . LEU A 1 113 ? -1.942 3.465 14.466 1.00 93.44 113 LEU A O 1
ATOM 891 N N . PRO A 1 114 ? 0.300 3.520 14.376 1.00 95.00 114 PRO A N 1
ATOM 892 C CA . PRO A 1 114 ? 0.321 4.725 13.544 1.00 95.00 114 PRO A CA 1
ATOM 893 C C . PRO A 1 114 ? -0.400 4.549 12.201 1.00 95.00 114 PRO A C 1
ATOM 895 O O . PRO A 1 114 ? -1.129 5.443 11.777 1.00 95.00 114 PRO A O 1
ATOM 898 N N . ALA A 1 115 ? -0.241 3.388 11.561 1.00 94.69 115 ALA A N 1
ATOM 899 C CA . ALA A 1 115 ? -0.881 3.078 10.287 1.00 94.69 115 ALA A CA 1
ATOM 900 C C . ALA A 1 115 ? -2.393 2.881 10.455 1.00 94.69 115 ALA A C 1
ATOM 902 O O . ALA A 1 115 ? -3.177 3.432 9.685 1.00 94.69 115 ALA A O 1
ATOM 903 N N . VAL A 1 116 ? -2.803 2.158 11.507 1.00 93.50 116 VAL A N 1
ATOM 904 C CA . VAL A 1 116 ? -4.220 1.965 11.861 1.00 93.50 116 VAL A CA 1
ATOM 905 C C . VAL A 1 116 ? -4.895 3.313 12.110 1.00 93.50 116 VAL A C 1
ATOM 907 O O . VAL A 1 116 ? -5.958 3.582 11.555 1.00 93.50 116 VAL A O 1
ATOM 910 N N . LYS A 1 117 ? -4.256 4.188 12.894 1.00 92.81 117 LYS A N 1
ATOM 911 C CA . LYS A 1 117 ? -4.780 5.516 13.219 1.00 92.81 117 LYS A CA 1
ATOM 912 C C . LYS A 1 117 ? -4.934 6.392 11.975 1.00 92.81 117 LYS A C 1
ATOM 914 O O . LYS A 1 117 ? -6.011 6.943 11.773 1.00 92.81 117 LYS A O 1
ATOM 919 N N . ALA A 1 118 ? -3.901 6.481 11.136 1.00 92.88 118 ALA A N 1
ATOM 920 C CA . ALA A 1 118 ? -3.952 7.277 9.910 1.00 92.88 118 ALA A CA 1
ATOM 921 C C . ALA A 1 118 ? -5.059 6.791 8.963 1.00 92.88 118 ALA A C 1
ATOM 923 O O . ALA A 1 118 ? -5.827 7.595 8.435 1.00 92.88 118 ALA A O 1
ATOM 924 N N . PHE A 1 119 ? -5.188 5.472 8.798 1.00 92.38 119 PHE A N 1
ATOM 925 C CA . PHE A 1 119 ? -6.250 4.881 7.990 1.00 92.38 119 PHE A CA 1
ATOM 926 C C . PHE A 1 119 ? -7.639 5.169 8.574 1.00 92.38 119 PHE A C 1
ATOM 928 O O . PHE A 1 119 ? -8.540 5.589 7.851 1.00 92.38 119 PHE A O 1
ATOM 935 N N . TYR A 1 120 ? -7.809 5.013 9.888 1.00 90.44 120 TYR A N 1
ATOM 936 C CA . TYR A 1 120 ? -9.066 5.287 10.581 1.00 90.44 120 TYR A CA 1
ATOM 937 C C . TYR A 1 120 ? -9.515 6.748 10.465 1.00 90.44 120 TYR A C 1
ATOM 939 O O . TYR A 1 120 ? -10.672 7.021 10.149 1.00 90.44 120 TYR A O 1
ATOM 947 N N . GLU A 1 121 ? -8.607 7.688 10.728 1.00 89.25 121 GLU A N 1
ATOM 948 C CA . GLU A 1 121 ? -8.874 9.126 10.632 1.00 89.25 121 GLU A CA 1
ATOM 949 C C . GLU A 1 121 ? -9.229 9.508 9.198 1.00 89.25 121 GLU A C 1
ATOM 951 O O . GLU A 1 121 ? -10.230 10.178 8.955 1.00 89.25 121 GLU A O 1
ATOM 956 N N . GLY A 1 122 ? -8.482 8.978 8.236 1.00 87.62 122 GLY A N 1
ATOM 957 C CA . GLY A 1 122 ? -8.755 9.167 6.827 1.00 87.62 122 GLY A CA 1
ATOM 958 C C . GLY A 1 122 ? -10.104 8.624 6.357 1.00 87.62 122 GLY A C 1
ATOM 959 O O . GLY A 1 122 ? -10.776 9.245 5.534 1.00 87.62 122 GLY A O 1
ATOM 960 N N . LEU A 1 123 ? -10.519 7.468 6.875 1.00 86.25 123 LEU A N 1
ATOM 961 C CA . LEU A 1 123 ? -11.845 6.919 6.610 1.00 86.25 123 LEU A CA 1
ATOM 962 C C . LEU A 1 123 ? -12.934 7.847 7.173 1.00 86.25 123 LEU A C 1
ATOM 964 O O . LEU A 1 123 ? -13.905 8.122 6.482 1.00 86.25 123 LEU A O 1
ATOM 968 N N . LYS A 1 124 ? -12.758 8.383 8.384 1.00 83.06 124 LYS A N 1
ATOM 969 C CA . LYS A 1 124 ? -13.714 9.316 9.007 1.00 83.06 124 LYS A CA 1
ATOM 970 C C . LYS A 1 124 ? -13.845 10.660 8.302 1.00 83.06 124 LYS A C 1
ATOM 972 O O . LYS A 1 124 ? -14.922 11.242 8.328 1.00 83.06 124 LYS A O 1
ATOM 977 N N . GLU A 1 125 ? -12.761 11.171 7.725 1.00 81.81 125 GLU A N 1
ATOM 978 C CA . GLU A 1 125 ? -12.781 12.415 6.942 1.00 81.81 125 GLU A CA 1
ATOM 979 C C . GLU A 1 125 ? -13.641 12.290 5.673 1.00 81.81 125 GLU A C 1
ATOM 981 O O . GLU A 1 125 ? -14.008 13.297 5.072 1.00 81.81 125 GLU A O 1
ATOM 986 N N . ARG A 1 126 ? -13.97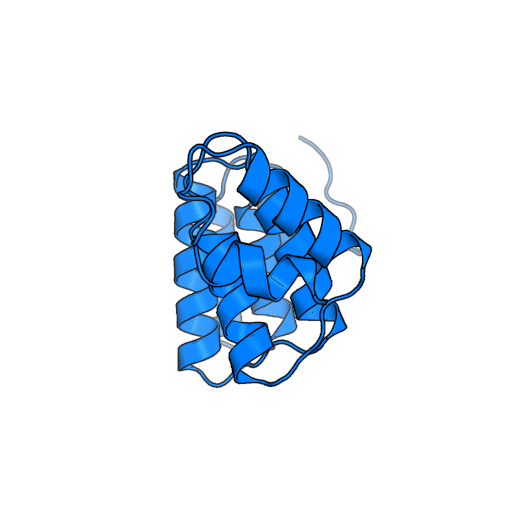0 11.064 5.256 1.00 75.38 126 ARG A N 1
ATOM 987 C CA . ARG A 1 126 ? -14.783 10.787 4.074 1.00 75.38 126 ARG A CA 1
ATOM 988 C C . ARG A 1 126 ? -16.232 10.551 4.488 1.00 75.38 126 ARG A C 1
ATOM 990 O O . ARG A 1 126 ? -16.492 9.923 5.510 1.00 75.38 126 ARG A O 1
ATOM 997 N N . GLU A 1 127 ? -17.178 10.993 3.659 1.00 64.69 127 GLU A N 1
ATOM 998 C CA . GLU A 1 127 ? -18.623 10.735 3.813 1.00 64.69 127 GLU A CA 1
ATOM 999 C C . GLU A 1 127 ? -18.981 9.259 3.536 1.00 64.69 127 GLU A C 1
ATOM 1001 O O . GLU A 1 127 ? -19.880 8.935 2.763 1.00 64.69 127 GLU A O 1
ATOM 1006 N N . ILE A 1 128 ? -18.242 8.324 4.129 1.00 67.38 128 ILE A N 1
ATOM 1007 C CA . ILE A 1 128 ? -18.586 6.910 4.099 1.00 67.38 128 ILE A CA 1
ATOM 1008 C C . ILE A 1 128 ? -19.654 6.620 5.161 1.00 67.38 128 ILE A C 1
ATOM 1010 O O . ILE A 1 128 ? -19.574 7.136 6.281 1.00 67.38 128 ILE A O 1
ATOM 1014 N N . PRO A 1 129 ? -20.641 5.765 4.843 1.00 62.84 129 PRO A N 1
ATOM 1015 C CA . PRO A 1 129 ? -21.632 5.317 5.810 1.00 62.84 129 PRO A CA 1
ATOM 1016 C C . PRO A 1 129 ? -20.970 4.764 7.080 1.00 62.84 129 PRO A C 1
ATOM 1018 O O . PRO A 1 129 ? -20.000 4.006 7.013 1.00 62.84 129 PRO A O 1
ATOM 1021 N N . SER A 1 130 ? -21.467 5.160 8.255 1.00 60.19 130 SER A N 1
ATOM 1022 C CA . SER A 1 130 ? -20.863 4.802 9.551 1.00 60.19 130 SER A CA 1
ATOM 1023 C C . SER A 1 130 ? -20.905 3.297 9.856 1.00 60.19 130 SER A C 1
ATOM 1025 O O . SER A 1 130 ? -20.170 2.818 10.716 1.00 60.19 130 SER A O 1
ATOM 1027 N N . ASP A 1 131 ? -21.749 2.553 9.146 1.00 64.00 131 ASP A N 1
ATOM 1028 C CA . ASP A 1 131 ? -21.884 1.096 9.160 1.00 64.00 131 ASP A CA 1
ATOM 1029 C C . ASP A 1 131 ? -20.904 0.383 8.213 1.00 64.00 131 ASP A C 1
ATOM 1031 O O . ASP A 1 131 ? -20.929 -0.845 8.112 1.00 64.00 131 ASP A O 1
ATOM 1035 N N . ASN A 1 132 ? -20.004 1.119 7.548 1.00 69.50 132 ASN A N 1
ATOM 1036 C CA . ASN A 1 132 ? -18.978 0.523 6.707 1.00 69.50 132 ASN A CA 1
ATOM 1037 C C . ASN A 1 132 ? -18.166 -0.517 7.515 1.00 69.50 132 ASN A C 1
ATOM 1039 O O . ASN A 1 132 ? -17.552 -0.160 8.530 1.00 69.50 132 ASN A O 1
ATOM 1043 N N . PRO A 1 133 ? -18.094 -1.786 7.065 1.00 74.06 133 PRO A N 1
ATOM 1044 C CA . PRO A 1 133 ? -17.400 -2.848 7.791 1.00 74.06 133 PRO A CA 1
ATOM 1045 C C . PRO A 1 133 ? -15.945 -2.515 8.144 1.00 74.06 133 PRO A C 1
ATOM 1047 O O . PRO A 1 133 ? -15.463 -2.934 9.197 1.00 74.06 133 PRO A O 1
ATOM 1050 N N . ARG A 1 134 ? -15.253 -1.719 7.312 1.00 76.88 134 ARG A N 1
ATOM 1051 C CA . ARG A 1 134 ? -13.875 -1.285 7.584 1.00 76.88 134 ARG A CA 1
ATOM 1052 C C . ARG A 1 134 ? -13.808 -0.322 8.766 1.00 76.88 134 ARG A C 1
ATOM 1054 O O . ARG A 1 134 ? -12.968 -0.517 9.633 1.00 76.88 134 ARG A O 1
ATOM 1061 N N . LEU A 1 135 ? -14.714 0.654 8.869 1.00 73.81 135 LEU A N 1
ATOM 1062 C CA . LEU A 1 135 ? -14.753 1.586 10.007 1.00 73.81 135 LEU A CA 1
ATOM 1063 C C . LEU A 1 135 ? -14.962 0.858 11.341 1.00 73.81 135 LEU A C 1
ATOM 1065 O O . LEU A 1 135 ? -14.307 1.179 12.335 1.00 73.81 135 LEU A O 1
ATOM 1069 N N . VAL A 1 136 ? -15.847 -0.140 11.354 1.00 74.75 136 VAL A N 1
ATOM 1070 C CA . VAL A 1 136 ? -16.141 -0.940 12.551 1.00 74.75 136 VAL A CA 1
ATOM 1071 C C . VAL A 1 136 ? -14.953 -1.819 12.936 1.00 74.75 136 VAL A C 1
ATOM 1073 O O . VAL A 1 136 ? -14.615 -1.905 14.116 1.00 74.75 136 VAL A O 1
ATOM 1076 N N . LEU A 1 137 ? -14.324 -2.477 11.957 1.00 76.44 137 LEU A N 1
ATOM 1077 C CA . LEU A 1 137 ? -13.192 -3.371 12.196 1.00 76.44 137 LEU A CA 1
ATOM 1078 C C . LEU A 1 137 ? -11.953 -2.597 12.661 1.00 76.44 137 LEU A C 1
ATOM 1080 O O . LEU A 1 137 ? -11.334 -2.967 13.657 1.00 76.44 137 LEU A O 1
ATOM 1084 N N . VAL A 1 138 ? -11.633 -1.493 11.983 1.00 71.81 138 VAL A N 1
ATOM 1085 C CA . VAL A 1 138 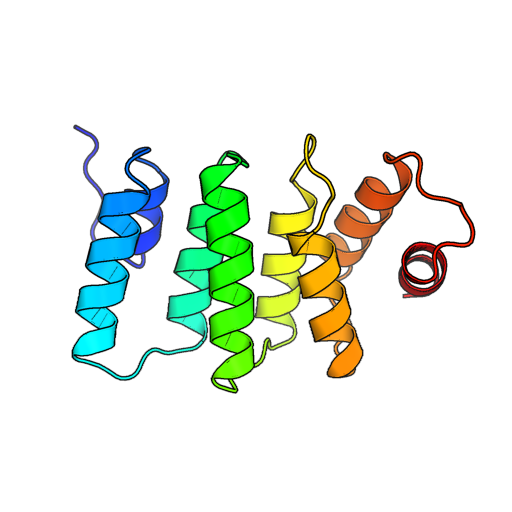? -10.489 -0.638 12.320 1.00 71.81 138 VAL A CA 1
ATOM 1086 C C . VAL A 1 138 ? -10.651 -0.048 13.721 1.00 71.81 138 VAL A C 1
ATOM 1088 O O . VAL A 1 138 ? -9.709 -0.084 14.498 1.00 71.81 138 VAL A O 1
ATOM 1091 N N . GLY A 1 139 ? -11.844 0.428 14.098 1.00 60.59 139 GLY A N 1
ATOM 1092 C CA . GLY A 1 139 ? -12.077 1.026 15.421 1.00 60.59 139 GLY A CA 1
ATOM 1093 C C . GLY A 1 139 ? -11.953 0.063 16.612 1.00 60.59 139 GLY A C 1
ATOM 1094 O O . GLY A 1 139 ? -11.989 0.509 17.756 1.00 60.59 139 GLY A O 1
ATOM 1095 N N . ARG A 1 140 ? -11.843 -1.246 16.361 1.00 73.31 140 ARG A N 1
ATOM 1096 C CA . ARG A 1 140 ? -11.662 -2.294 17.381 1.00 73.31 140 ARG A CA 1
ATOM 1097 C C . ARG A 1 140 ? -10.230 -2.835 17.441 1.00 73.31 140 ARG A C 1
ATOM 1099 O O . ARG A 1 140 ? -9.963 -3.671 18.301 1.00 73.31 140 ARG A O 1
ATOM 1106 N N . THR A 1 141 ? -9.379 -2.425 16.502 1.00 67.94 141 THR A N 1
ATOM 1107 C CA . THR A 1 141 ? -7.998 -2.901 16.332 1.00 67.94 141 THR A CA 1
ATOM 1108 C C . THR A 1 141 ? -7.032 -1.959 17.034 1.00 67.94 141 THR A C 1
ATOM 1110 O O . THR A 1 141 ? -6.106 -2.473 17.696 1.00 67.94 141 THR A O 1
#

Sequence (141 aa):
MGICFSNDPWNRCYFSCEDIDAGVKIFEEYISSRPPTAYLHLTLIEGAMVGYTPRGMQLAQESLEKMNARGFFLNPKMGSDLLLAAAGEKMGGYTTANYVWDLLQSHKITPWLPAVKAFYEGLKEREIPSDNPRLVLVGRT

Radius of gyration: 15.59 Å; chains: 1; bounding box: 47×33×35 Å